Protein AF-A0A967GCZ3-F1 (afdb_monomer_lite)

Sequence (99 aa):
QPFHIDADAGAASHFGGLIASGLHTLSLASRLVQAAKPWGTNAMGSPGIEQLSWNRPVRPGDRIHVVIEIQAVQPSRSKPDRGVASLQFEIFNQADELV

pLDDT: mean 96.69, std 2.19, range [89.94, 98.69]

Foldseek 3Di:
DCLQPPFVVVCVDPNNGRFHDPVRVVVVQVVQCVVVCPPPPNDPDDPDDPDDDDPDTHDPPWDKDKDKDFPDWAQDPVDNSDTDTDIDIFMATPVRDTD

Radius of gyration: 16.91 Å; chains: 1; bounding box: 40×24×46 Å

Secondary structure (DSSP, 8-state):
-GGGT-HHHHHTSTTSS----HHHHHHHHHHHHHHH-TTTT--------S-----S---TT---EEEEEEEEEEE-SS-TT-EEEEEEEEEE-TTS-B-

Structure (mmCIF, N/CA/C/O backbone):
data_AF-A0A967GCZ3-F1
#
_entry.id   AF-A0A967GCZ3-F1
#
loop_
_atom_site.group_PDB
_atom_site.id
_atom_site.type_symbol
_atom_site.label_atom_id
_atom_site.label_alt_id
_atom_site.label_comp_id
_atom_site.label_asym_id
_atom_site.label_entity_id
_atom_site.label_seq_id
_atom_site.pdbx_PDB_ins_code
_atom_site.Cartn_x
_atom_site.Cartn_y
_atom_site.Cartn_z
_atom_site.occupancy
_atom_site.B_iso_or_equiv
_atom_site.auth_seq_id
_atom_site.auth_comp_id
_atom_site.auth_asym_id
_atom_site.auth_atom_id
_atom_site.pdbx_PDB_model_num
ATOM 1 N N . GLN A 1 1 ? 13.568 11.127 -2.604 1.00 90.06 1 GLN A N 1
ATOM 2 C CA . GLN A 1 1 ? 14.229 10.054 -3.376 1.00 90.06 1 GLN A CA 1
ATOM 3 C C . GLN A 1 1 ? 13.937 10.288 -4.857 1.00 90.06 1 GLN A C 1
ATOM 5 O O . GLN A 1 1 ? 12.762 10.267 -5.208 1.00 90.06 1 GLN A O 1
ATOM 10 N N . PRO A 1 2 ? 14.948 10.592 -5.695 1.00 96.31 2 PRO A N 1
ATOM 11 C CA . PRO A 1 2 ? 14.734 11.033 -7.083 1.00 96.31 2 PRO A CA 1
ATOM 12 C C . PRO A 1 2 ? 14.003 10.019 -7.976 1.00 96.31 2 PRO A C 1
ATOM 14 O O . PRO A 1 2 ? 13.161 10.410 -8.775 1.00 96.31 2 PRO A O 1
ATOM 17 N N . PHE A 1 3 ? 14.222 8.719 -7.758 1.00 96.94 3 PHE A N 1
ATOM 18 C CA . PHE A 1 3 ? 13.600 7.613 -8.507 1.00 96.94 3 PHE A CA 1
ATOM 19 C C . PHE A 1 3 ? 12.064 7.501 -8.381 1.00 96.94 3 PHE A C 1
ATOM 21 O O . PHE A 1 3 ? 11.460 6.607 -8.972 1.00 96.94 3 PHE A O 1
ATOM 28 N N . HIS A 1 4 ? 11.420 8.389 -7.619 1.00 98.06 4 HIS A N 1
ATOM 29 C CA . HIS A 1 4 ? 9.960 8.511 -7.558 1.00 98.06 4 HIS A CA 1
ATOM 30 C C . HIS A 1 4 ? 9.382 9.616 -8.448 1.00 98.06 4 HIS A C 1
ATOM 32 O O . HIS A 1 4 ? 8.175 9.627 -8.674 1.00 98.06 4 HIS A O 1
ATOM 38 N N . ILE A 1 5 ? 10.202 10.571 -8.893 1.00 97.50 5 ILE A N 1
ATOM 39 C CA . ILE A 1 5 ? 9.726 11.820 -9.512 1.00 97.50 5 ILE A CA 1
ATOM 40 C C . ILE A 1 5 ? 10.490 12.215 -10.781 1.00 97.50 5 ILE A C 1
ATOM 42 O O . ILE A 1 5 ? 10.044 13.108 -11.491 1.00 97.50 5 ILE A O 1
ATOM 46 N N . ASP A 1 6 ? 11.616 11.563 -11.066 1.00 98.06 6 ASP A N 1
ATOM 47 C CA . ASP A 1 6 ? 12.470 11.829 -12.221 1.00 98.06 6 ASP A CA 1
ATOM 48 C C . ASP A 1 6 ? 12.727 10.519 -12.982 1.00 98.06 6 ASP A C 1
ATOM 50 O O . ASP A 1 6 ? 13.156 9.517 -12.397 1.00 98.06 6 ASP A O 1
ATOM 54 N N . ALA A 1 7 ? 12.407 10.515 -14.278 1.00 97.19 7 ALA A N 1
ATOM 55 C CA . ALA A 1 7 ? 12.501 9.332 -15.125 1.00 97.19 7 ALA A CA 1
ATOM 56 C C . ALA A 1 7 ? 13.949 8.889 -15.368 1.00 97.19 7 ALA A C 1
ATOM 58 O O . ALA A 1 7 ? 14.229 7.690 -15.304 1.00 97.19 7 ALA A O 1
ATOM 59 N N . ASP A 1 8 ? 14.863 9.838 -15.568 1.00 98.19 8 ASP A N 1
ATOM 60 C CA . ASP A 1 8 ? 16.275 9.567 -15.830 1.00 98.19 8 ASP A CA 1
ATOM 61 C C . ASP A 1 8 ? 16.962 9.068 -14.555 1.00 98.19 8 ASP A C 1
ATOM 63 O O . ASP A 1 8 ? 17.685 8.069 -14.570 1.00 98.19 8 ASP A O 1
ATOM 67 N N . ALA A 1 9 ? 16.657 9.685 -13.410 1.00 97.75 9 ALA A N 1
ATOM 68 C CA . ALA A 1 9 ? 17.147 9.223 -12.116 1.00 97.75 9 ALA A CA 1
ATOM 69 C C . ALA A 1 9 ? 16.555 7.858 -11.721 1.00 97.75 9 ALA A C 1
ATOM 71 O O . ALA A 1 9 ? 17.233 7.053 -11.080 1.00 97.75 9 ALA A O 1
ATOM 72 N N . GLY A 1 10 ? 15.303 7.578 -12.098 1.00 97.94 10 GLY A N 1
ATOM 73 C CA . GLY A 1 10 ? 14.682 6.262 -11.952 1.00 97.94 10 GLY A CA 1
ATOM 74 C C . GLY A 1 10 ? 15.401 5.200 -12.781 1.00 97.94 10 GLY A C 1
ATOM 75 O O . GLY A 1 10 ? 15.775 4.156 -12.239 1.00 97.94 10 GLY A O 1
ATOM 76 N N . ALA A 1 11 ? 15.657 5.488 -14.060 1.00 97.81 11 ALA A N 1
ATOM 77 C CA . ALA A 1 11 ? 16.379 4.608 -14.978 1.00 97.81 11 ALA A CA 1
ATOM 78 C C . ALA A 1 11 ? 17.822 4.330 -14.524 1.00 97.81 11 ALA A C 1
ATOM 80 O O . ALA A 1 11 ? 18.278 3.193 -14.606 1.00 97.81 11 ALA A O 1
ATOM 81 N N . ALA A 1 12 ? 18.515 5.337 -13.986 1.00 98.06 12 ALA A N 1
ATOM 82 C CA . ALA A 1 12 ? 19.872 5.203 -13.453 1.00 98.06 12 ALA A CA 1
ATOM 83 C C . ALA A 1 12 ? 19.943 4.509 -12.076 1.00 98.06 12 ALA A C 1
ATOM 85 O O . ALA A 1 12 ? 21.033 4.212 -11.586 1.00 98.06 12 ALA A O 1
ATOM 86 N N . SER A 1 13 ? 18.805 4.270 -11.418 1.00 97.56 13 SER A N 1
ATOM 87 C CA . SER A 1 13 ? 18.752 3.603 -10.115 1.00 97.56 13 SER A CA 1
ATOM 88 C C . SER A 1 13 ? 18.709 2.077 -10.242 1.00 97.56 13 SER A C 1
ATOM 90 O O . SER A 1 13 ? 18.375 1.530 -11.289 1.00 97.56 13 SER A O 1
ATOM 92 N N . HIS A 1 14 ? 18.927 1.369 -9.129 1.00 96.88 14 HIS A N 1
ATOM 93 C CA . HIS A 1 14 ? 18.766 -0.092 -9.045 1.00 96.88 14 HIS A CA 1
ATOM 94 C C . HIS A 1 14 ? 17.355 -0.591 -9.409 1.00 96.88 14 HIS A C 1
ATOM 96 O O . HIS A 1 14 ? 17.164 -1.786 -9.619 1.00 96.88 14 HIS A O 1
ATOM 102 N N . PHE A 1 15 ? 16.359 0.299 -9.474 1.00 97.12 15 PHE A N 1
ATOM 103 C CA . PHE A 1 15 ? 15.006 -0.048 -9.898 1.00 97.12 15 PHE A CA 1
ATOM 104 C C . PHE A 1 15 ? 14.838 -0.074 -11.423 1.00 97.12 15 PHE A C 1
ATOM 106 O O . PHE A 1 15 ? 13.837 -0.614 -11.891 1.00 97.12 15 PHE A O 1
ATOM 113 N N . GLY A 1 16 ? 15.772 0.492 -12.198 1.00 97.62 16 GLY A N 1
ATOM 114 C CA . GLY A 1 16 ? 15.723 0.495 -13.665 1.00 97.62 16 GLY A CA 1
ATOM 115 C C . GLY A 1 16 ? 14.529 1.256 -14.258 1.00 97.62 16 GLY A C 1
ATOM 116 O O . GLY A 1 16 ? 14.089 0.950 -15.361 1.00 97.62 16 GLY A O 1
ATOM 117 N N . GLY A 1 17 ? 13.961 2.208 -13.517 1.00 97.69 17 GLY A N 1
ATOM 118 C CA . GLY A 1 17 ? 12.802 2.996 -13.926 1.00 97.69 17 GLY A CA 1
ATOM 119 C C . GLY A 1 17 ? 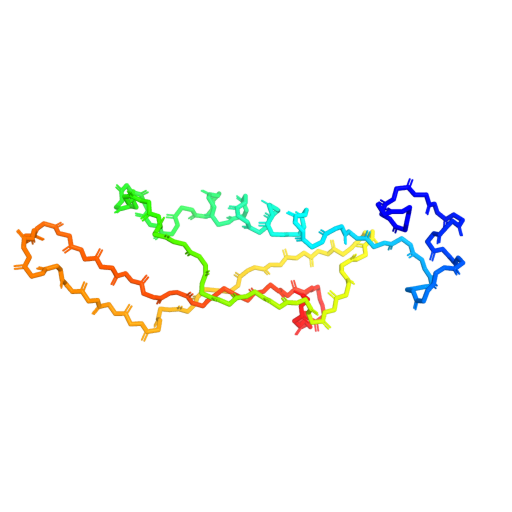12.109 3.681 -12.750 1.00 97.69 17 GLY A C 1
ATOM 120 O O . GLY A 1 17 ? 12.483 3.492 -11.591 1.00 97.69 17 GLY A O 1
ATOM 121 N N . LEU A 1 18 ? 11.087 4.485 -13.056 1.00 98.06 18 LEU A N 1
ATOM 122 C CA . LEU A 1 18 ? 10.239 5.124 -12.048 1.00 98.06 18 LEU A CA 1
ATOM 123 C C . LEU A 1 18 ? 9.466 4.089 -11.236 1.00 98.06 18 LEU A C 1
ATOM 125 O O . LEU A 1 18 ? 8.875 3.159 -11.789 1.00 98.06 18 LEU A O 1
ATOM 129 N N . ILE A 1 19 ? 9.401 4.316 -9.927 1.00 9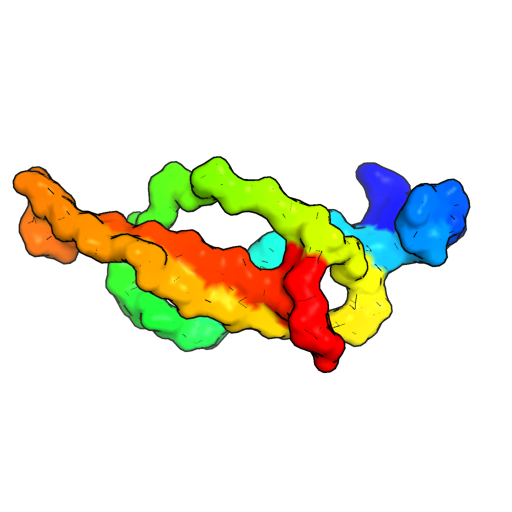8.44 19 ILE A N 1
ATOM 130 C CA . ILE A 1 19 ? 8.572 3.530 -9.012 1.00 98.44 19 ILE A CA 1
ATOM 131 C C . ILE A 1 19 ? 7.761 4.464 -8.118 1.00 98.44 19 ILE A C 1
ATOM 133 O O . ILE A 1 19 ? 8.220 5.554 -7.773 1.00 98.44 19 ILE A O 1
ATOM 137 N N . ALA A 1 20 ? 6.581 4.038 -7.683 1.00 98.06 20 ALA A N 1
ATOM 138 C CA . ALA A 1 20 ? 5.848 4.755 -6.649 1.00 98.06 20 ALA A CA 1
ATOM 139 C C . ALA A 1 20 ? 6.602 4.699 -5.308 1.00 98.06 20 ALA A C 1
ATOM 141 O O . ALA A 1 20 ? 7.283 3.724 -4.989 1.00 98.06 20 ALA A O 1
ATOM 142 N N . SER A 1 21 ? 6.465 5.749 -4.495 1.00 98.00 21 SER A N 1
ATOM 143 C CA . SER A 1 21 ? 6.863 5.681 -3.086 1.00 98.00 21 SER A CA 1
ATOM 144 C C . SER A 1 21 ? 6.004 4.649 -2.361 1.00 98.00 21 SER A C 1
ATOM 146 O O . SER A 1 21 ? 4.791 4.642 -2.552 1.00 98.00 21 SER A O 1
ATOM 148 N N . GLY A 1 22 ? 6.590 3.843 -1.472 1.00 97.50 22 GLY A N 1
ATOM 149 C CA . GLY A 1 22 ? 5.810 2.917 -0.642 1.00 97.50 22 GLY A CA 1
ATOM 150 C C . GLY A 1 22 ? 4.679 3.626 0.117 1.00 97.50 22 GLY A C 1
ATOM 151 O O . GLY A 1 22 ? 3.542 3.165 0.123 1.00 97.50 22 GLY A O 1
ATOM 152 N N . LEU A 1 23 ? 4.928 4.830 0.649 1.00 97.69 23 LEU A N 1
ATOM 153 C CA . LEU A 1 23 ? 3.887 5.631 1.309 1.00 97.69 23 LEU A CA 1
ATOM 154 C C . LEU A 1 23 ? 2.781 6.091 0.347 1.00 97.69 23 LEU A C 1
ATOM 156 O O . LEU A 1 23 ? 1.625 6.213 0.755 1.00 97.69 23 LEU A O 1
ATOM 160 N N . HIS A 1 24 ? 3.113 6.322 -0.925 1.00 97.62 24 HIS A N 1
ATOM 161 C CA . HIS A 1 24 ? 2.119 6.615 -1.957 1.00 97.62 24 HIS A CA 1
ATOM 162 C C . HIS A 1 24 ? 1.262 5.375 -2.248 1.00 97.62 24 HIS A C 1
ATOM 164 O O . HIS A 1 24 ? 0.037 5.484 -2.245 1.00 97.62 24 HIS A O 1
ATOM 170 N N . THR A 1 25 ? 1.878 4.196 -2.390 1.00 98.12 25 THR A N 1
ATOM 171 C CA . THR A 1 25 ? 1.169 2.914 -2.537 1.00 98.12 25 THR A CA 1
ATOM 172 C C . THR A 1 25 ? 0.242 2.644 -1.349 1.00 98.12 25 THR A C 1
ATOM 174 O O . THR A 1 25 ? -0.940 2.368 -1.544 1.00 98.12 25 THR A O 1
ATOM 177 N N . LEU A 1 26 ? 0.728 2.822 -0.115 1.00 97.81 26 LEU A N 1
ATOM 178 C CA . LEU A 1 26 ? -0.070 2.659 1.104 1.00 97.81 26 LEU A CA 1
ATOM 179 C C . LEU A 1 26 ? -1.238 3.654 1.172 1.00 97.81 26 LEU A C 1
ATOM 181 O O . LEU A 1 26 ? -2.350 3.285 1.547 1.00 97.81 26 LEU A O 1
ATOM 185 N N . SER A 1 27 ? -1.017 4.908 0.773 1.00 98.00 27 SER A N 1
ATOM 186 C CA . SER A 1 27 ? -2.079 5.924 0.726 1.00 98.00 27 SER A CA 1
ATOM 187 C C . SER A 1 27 ? -3.145 5.586 -0.319 1.00 98.00 27 SER A C 1
ATOM 189 O O . SER A 1 27 ? -4.339 5.763 -0.069 1.00 98.00 27 SER A O 1
ATOM 191 N N . LEU A 1 28 ? -2.733 5.058 -1.476 1.00 97.56 28 LEU A N 1
ATOM 192 C CA . LEU A 1 28 ? -3.652 4.607 -2.516 1.00 97.56 28 LEU A CA 1
ATOM 193 C C . LEU A 1 28 ? -4.465 3.389 -2.055 1.00 97.56 28 LEU A C 1
ATOM 195 O O . LEU A 1 28 ? -5.684 3.382 -2.228 1.00 97.56 28 LEU A O 1
ATOM 199 N N . ALA A 1 29 ? -3.827 2.411 -1.408 1.00 98.00 29 ALA A N 1
ATOM 200 C CA . ALA A 1 29 ? -4.508 1.266 -0.809 1.00 98.00 29 ALA A CA 1
ATOM 201 C C . ALA A 1 29 ? -5.517 1.706 0.261 1.00 98.00 29 ALA A C 1
ATOM 203 O O . ALA A 1 29 ? -6.678 1.310 0.207 1.00 98.00 29 ALA A O 1
ATOM 204 N N . SER A 1 30 ? -5.128 2.612 1.164 1.00 96.19 30 SER A N 1
ATOM 205 C CA . SER A 1 30 ? -6.037 3.196 2.158 1.00 96.19 30 SER A CA 1
ATOM 206 C C . SER A 1 30 ? -7.252 3.859 1.498 1.00 96.19 30 SER A C 1
ATOM 208 O O . SER A 1 30 ? -8.390 3.599 1.888 1.00 96.19 30 SER A O 1
ATOM 210 N N . ARG A 1 31 ? -7.054 4.629 0.417 1.00 97.00 31 ARG A N 1
ATOM 211 C CA . ARG A 1 31 ? -8.164 5.199 -0.364 1.00 97.00 31 ARG A CA 1
ATOM 212 C C . ARG A 1 31 ? -9.107 4.121 -0.917 1.00 97.00 31 ARG A C 1
ATOM 214 O O . ARG A 1 31 ? -10.320 4.321 -0.859 1.00 97.00 31 ARG A O 1
ATOM 221 N N . LEU A 1 32 ? -8.587 3.007 -1.441 1.00 97.44 32 LEU A N 1
ATOM 222 C CA . LEU A 1 32 ? -9.409 1.893 -1.942 1.00 97.44 32 LEU A CA 1
ATOM 223 C C . LEU A 1 32 ? -10.244 1.258 -0.822 1.00 97.44 32 LEU A C 1
ATOM 225 O O . LEU A 1 32 ? -11.447 1.065 -0.990 1.00 97.44 32 LEU A O 1
ATOM 229 N N . VAL A 1 33 ? -9.634 1.016 0.340 1.00 96.38 33 VAL A N 1
ATOM 230 C CA . VAL A 1 33 ? -10.317 0.467 1.523 1.00 96.38 33 VAL A CA 1
ATOM 231 C C . VAL A 1 33 ? -11.441 1.397 1.982 1.00 96.38 33 VAL A C 1
ATOM 233 O O . VAL A 1 33 ? -12.572 0.957 2.180 1.00 96.38 33 VAL A O 1
ATOM 236 N N . GLN A 1 34 ? -11.175 2.702 2.078 1.00 93.88 34 GLN A N 1
ATOM 237 C CA . GLN A 1 34 ? -12.185 3.685 2.480 1.00 93.88 34 GLN A CA 1
ATOM 238 C C . GLN A 1 34 ? -13.341 3.777 1.471 1.00 93.88 34 GLN A C 1
ATOM 240 O O . GLN A 1 34 ? -14.494 3.945 1.871 1.00 93.88 34 GLN A O 1
ATOM 245 N N . ALA A 1 35 ? -13.059 3.628 0.173 1.00 96.12 35 ALA A N 1
ATOM 246 C CA . ALA A 1 35 ? -14.085 3.595 -0.867 1.00 96.12 35 ALA A CA 1
ATOM 247 C C . ALA A 1 35 ? -14.965 2.335 -0.787 1.00 96.12 35 ALA A C 1
ATOM 249 O O . ALA A 1 35 ? -16.174 2.429 -0.999 1.00 96.12 35 ALA A O 1
ATOM 250 N N . ALA A 1 36 ? -14.381 1.185 -0.434 1.00 96.50 36 ALA A N 1
ATOM 251 C CA . ALA A 1 36 ? -15.100 -0.078 -0.256 1.00 96.50 36 ALA A CA 1
ATOM 252 C C . ALA A 1 36 ? -15.968 -0.117 1.018 1.00 96.50 36 ALA A C 1
ATOM 254 O O . ALA A 1 36 ? -16.872 -0.943 1.115 1.00 96.50 36 ALA A O 1
ATOM 255 N N . LYS A 1 37 ? -15.717 0.779 1.986 1.00 94.75 37 LYS A N 1
ATOM 256 C CA . LYS A 1 37 ? -16.446 0.888 3.265 1.00 94.75 37 LYS A CA 1
ATOM 257 C C . LYS A 1 37 ? -16.619 -0.455 4.012 1.00 94.75 37 LYS A C 1
ATOM 259 O O . LYS A 1 37 ? -17.704 -0.696 4.546 1.00 94.75 37 LYS A O 1
ATOM 264 N N . PRO A 1 38 ? -15.579 -1.307 4.131 1.00 93.69 38 PRO A N 1
ATOM 265 C CA . PRO A 1 38 ? -15.715 -2.645 4.719 1.00 93.69 38 PRO A CA 1
ATOM 266 C C . PRO A 1 38 ? -16.164 -2.619 6.188 1.00 93.69 38 PRO A C 1
ATOM 268 O O . PRO A 1 38 ? -16.747 -3.579 6.681 1.00 93.69 38 PRO A O 1
ATOM 271 N N . TRP A 1 39 ? -15.931 -1.504 6.887 1.00 91.38 39 TRP A N 1
ATOM 272 C CA . TRP A 1 39 ? -16.253 -1.342 8.307 1.00 91.38 39 TRP A CA 1
ATOM 273 C C . TRP A 1 39 ? -17.535 -0.538 8.565 1.00 91.38 39 TRP A C 1
ATOM 275 O O . TRP A 1 39 ? -17.920 -0.367 9.723 1.00 91.38 39 TRP A O 1
ATOM 285 N N . GLY A 1 40 ? -18.181 0.004 7.526 1.00 90.94 40 GLY A N 1
ATOM 286 C CA . GLY A 1 40 ? -19.313 0.922 7.681 1.00 90.94 40 GLY A CA 1
ATOM 287 C C . GLY A 1 40 ? -18.996 2.076 8.643 1.00 90.94 40 GLY A C 1
ATOM 288 O O . GLY A 1 40 ? -18.037 2.817 8.441 1.00 90.94 40 GLY A O 1
ATOM 289 N N . THR A 1 41 ? -19.794 2.211 9.704 1.00 89.94 41 THR A N 1
ATOM 290 C CA . THR A 1 41 ? -19.628 3.217 10.772 1.00 89.94 41 THR A CA 1
ATOM 291 C C . THR A 1 41 ? -18.923 2.680 12.023 1.00 89.94 41 THR A C 1
ATOM 293 O O . THR A 1 41 ? -18.838 3.389 13.021 1.00 89.94 41 THR A O 1
ATOM 296 N N . ASN A 1 42 ? -18.439 1.433 12.004 1.00 91.94 42 ASN A N 1
ATOM 297 C CA . ASN A 1 42 ? -17.920 0.750 13.196 1.00 91.94 42 ASN A CA 1
ATOM 298 C C . ASN A 1 42 ? -16.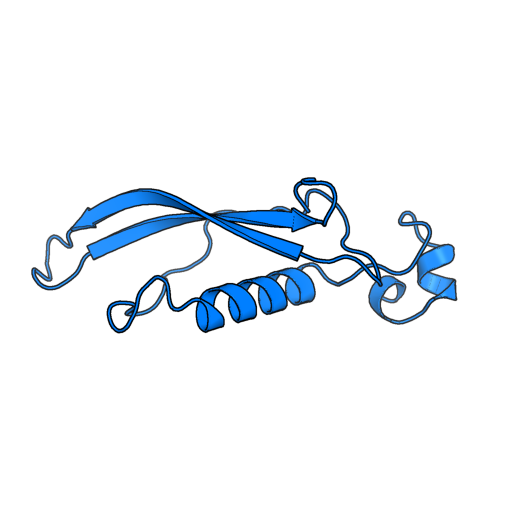436 1.041 13.473 1.00 91.94 42 ASN A C 1
ATOM 300 O O . ASN A 1 42 ? -15.935 0.731 14.552 1.00 91.94 42 ASN A O 1
ATOM 304 N N . ALA A 1 43 ? -15.711 1.620 12.512 1.00 91.31 43 ALA A N 1
ATOM 305 C CA . ALA A 1 43 ? -14.299 1.938 12.682 1.00 91.31 43 ALA A CA 1
ATOM 306 C C . ALA A 1 43 ? -14.109 3.114 13.657 1.00 91.31 43 ALA A C 1
ATOM 308 O O . ALA A 1 43 ? -14.550 4.229 13.392 1.00 91.31 43 ALA A O 1
ATOM 309 N N . MET A 1 44 ? -13.398 2.874 14.764 1.00 93.19 44 MET A N 1
ATOM 310 C CA . MET A 1 44 ? -13.103 3.885 15.796 1.00 93.19 44 MET A CA 1
ATOM 311 C C . MET A 1 44 ? -11.662 4.423 15.741 1.00 93.19 44 MET A C 1
ATOM 313 O O . MET A 1 44 ? -11.250 5.173 16.624 1.00 93.19 44 MET A O 1
ATOM 317 N N . GLY A 1 45 ? -10.898 4.028 14.720 1.00 90.62 45 GLY A N 1
ATOM 318 C CA . GLY A 1 45 ? -9.466 4.302 14.586 1.00 90.62 45 GLY A CA 1
ATOM 319 C C . GLY A 1 45 ? -8.601 3.067 14.850 1.00 90.62 45 GLY A C 1
ATOM 320 O O . GLY A 1 45 ? -9.021 2.134 15.531 1.00 90.62 45 GLY A O 1
ATOM 321 N N . SER A 1 46 ? -7.394 3.068 14.280 1.00 90.00 46 SER A N 1
ATOM 322 C CA . SER A 1 46 ? -6.380 2.031 14.504 1.00 90.00 46 SER A CA 1
ATOM 323 C C . SER A 1 46 ? -5.326 2.530 15.500 1.00 90.00 46 SER A C 1
ATOM 325 O O . SER A 1 46 ? -4.934 3.697 15.408 1.00 90.00 46 SER A O 1
ATOM 327 N N . PRO A 1 47 ? -4.834 1.683 16.423 1.00 90.75 47 PRO A N 1
ATOM 328 C CA . PRO A 1 47 ? -3.715 2.034 17.293 1.00 90.75 47 PRO A CA 1
ATOM 329 C C . PRO A 1 47 ? -2.370 2.113 16.551 1.00 90.75 47 PRO A C 1
ATOM 331 O O . PRO A 1 47 ? -1.437 2.715 17.077 1.00 90.75 47 PRO A O 1
ATOM 334 N N . GLY A 1 48 ? -2.249 1.531 15.352 1.00 94.00 48 GLY A N 1
ATOM 335 C CA . GLY A 1 48 ? -1.013 1.582 14.574 1.00 94.00 48 GLY A CA 1
ATOM 336 C C . GLY A 1 48 ? -0.901 0.508 13.495 1.00 94.00 48 GLY A C 1
ATOM 337 O O . GLY A 1 48 ? -1.876 -0.152 13.141 1.00 94.00 48 GLY A O 1
ATOM 338 N N . ILE A 1 49 ? 0.317 0.368 12.973 1.00 96.50 49 ILE A N 1
ATOM 339 C CA . ILE A 1 49 ? 0.746 -0.690 12.055 1.00 96.50 49 ILE A CA 1
ATOM 340 C C . ILE A 1 49 ? 1.885 -1.427 12.757 1.00 96.50 49 ILE A C 1
ATOM 342 O O . ILE A 1 49 ? 2.861 -0.792 13.153 1.00 96.50 49 ILE A O 1
ATOM 346 N N . GLU A 1 50 ? 1.754 -2.740 12.926 1.00 96.31 50 GLU A N 1
ATOM 347 C CA . GLU A 1 50 ? 2.780 -3.563 13.582 1.00 96.31 50 GLU A CA 1
ATOM 348 C C . GLU A 1 50 ? 3.960 -3.843 12.648 1.00 96.31 50 GLU A C 1
ATOM 350 O O . GLU A 1 50 ? 5.117 -3.665 13.025 1.00 96.31 50 GLU A O 1
ATOM 355 N N . GLN A 1 51 ? 3.663 -4.237 11.407 1.00 96.94 51 GLN A N 1
ATOM 356 C CA . GLN A 1 51 ? 4.651 -4.547 10.382 1.00 96.94 51 GLN A CA 1
ATOM 357 C C . GLN A 1 51 ? 4.232 -3.949 9.040 1.00 96.94 51 GLN A C 1
ATOM 359 O O . GLN A 1 51 ? 3.062 -3.970 8.665 1.00 96.94 51 GLN A O 1
ATOM 364 N N . LEU A 1 52 ? 5.218 -3.434 8.307 1.00 97.75 52 LEU A N 1
ATOM 365 C CA . LEU A 1 52 ? 5.067 -2.960 6.938 1.00 97.75 52 LEU A CA 1
ATOM 366 C C . LEU A 1 52 ? 6.247 -3.470 6.115 1.00 97.75 52 LEU A C 1
ATOM 368 O O . LEU A 1 52 ? 7.393 -3.427 6.563 1.00 97.75 52 LEU A O 1
ATOM 372 N N . SER A 1 53 ? 5.974 -3.988 4.924 1.00 97.81 53 SER A N 1
ATOM 373 C CA . SER A 1 53 ? 6.987 -4.523 4.015 1.00 97.81 53 SER A CA 1
ATOM 374 C C . SER A 1 53 ? 6.657 -4.111 2.586 1.00 97.81 53 SER A C 1
ATOM 376 O O . SER A 1 53 ? 5.490 -4.000 2.231 1.00 97.81 53 SER A O 1
ATOM 378 N N . TRP A 1 54 ? 7.699 -3.836 1.801 1.00 97.50 54 TRP A N 1
ATOM 379 C CA . TRP A 1 54 ? 7.600 -3.500 0.381 1.00 97.50 54 TRP A CA 1
ATOM 380 C C . TRP A 1 54 ? 8.193 -4.667 -0.396 1.00 97.50 54 TRP A C 1
ATOM 382 O O . TRP A 1 54 ? 9.415 -4.819 -0.459 1.00 97.50 54 TRP A O 1
ATOM 392 N N . ASN A 1 55 ? 7.331 -5.535 -0.910 1.00 97.69 55 ASN A N 1
ATOM 393 C CA . ASN A 1 55 ? 7.735 -6.784 -1.540 1.00 97.69 55 ASN A CA 1
ATOM 394 C C . ASN A 1 55 ? 8.184 -6.538 -2.978 1.00 97.69 55 ASN A C 1
ATOM 396 O O . ASN A 1 55 ? 9.182 -7.117 -3.417 1.00 97.69 55 ASN A O 1
ATOM 400 N N . ARG A 1 56 ? 7.474 -5.665 -3.702 1.00 98.06 56 ARG A N 1
ATOM 401 C CA . ARG A 1 56 ? 7.800 -5.279 -5.075 1.00 98.06 56 ARG A CA 1
ATOM 402 C C . ARG A 1 56 ? 7.469 -3.806 -5.329 1.00 98.06 56 ARG A C 1
ATOM 404 O O . ARG A 1 56 ? 6.481 -3.270 -4.842 1.00 98.06 56 ARG A O 1
ATOM 411 N N . PRO A 1 57 ? 8.276 -3.116 -6.142 1.00 97.81 57 PRO A N 1
ATOM 412 C CA . PRO A 1 57 ? 7.993 -1.734 -6.493 1.00 97.81 57 PRO A CA 1
ATOM 413 C C . PRO A 1 57 ? 6.788 -1.618 -7.440 1.00 97.81 57 PRO A C 1
ATOM 415 O O . PRO A 1 57 ? 6.840 -2.118 -8.562 1.00 97.81 57 PRO A O 1
ATOM 418 N N . VAL A 1 58 ? 5.768 -0.856 -7.044 1.00 98.50 58 VAL A N 1
ATOM 419 C CA . VAL A 1 58 ? 4.666 -0.447 -7.937 1.00 98.50 58 VAL A CA 1
ATOM 420 C C . VAL A 1 58 ? 5.181 0.526 -9.000 1.00 98.50 58 VAL A C 1
ATOM 422 O O . VAL A 1 58 ? 5.911 1.472 -8.682 1.00 98.50 58 VAL A O 1
ATOM 425 N N . ARG A 1 59 ? 4.801 0.314 -10.261 1.00 98.00 59 ARG A N 1
ATOM 426 C CA . ARG A 1 59 ? 5.242 1.093 -11.427 1.00 98.00 59 ARG A CA 1
ATOM 427 C C . ARG A 1 59 ? 4.124 1.935 -12.038 1.00 98.00 59 ARG A C 1
ATOM 429 O O . ARG A 1 59 ? 2.943 1.642 -11.849 1.00 98.00 59 ARG A O 1
ATOM 436 N N . PRO A 1 60 ? 4.472 2.984 -12.808 1.00 97.31 60 PRO A N 1
ATOM 437 C CA . PRO A 1 60 ? 3.501 3.671 -13.649 1.00 97.31 60 PRO A CA 1
ATOM 438 C C . PRO A 1 60 ? 2.735 2.683 -14.541 1.00 97.31 60 PRO A C 1
ATOM 440 O O . PRO A 1 60 ? 3.342 1.871 -15.234 1.00 97.31 60 PRO A O 1
ATOM 443 N N . GLY A 1 61 ? 1.404 2.772 -14.527 1.00 97.19 61 GLY A N 1
ATOM 444 C CA . GLY A 1 61 ? 0.520 1.888 -15.295 1.00 97.19 61 GLY A CA 1
ATOM 445 C C . GLY A 1 61 ? 0.033 0.646 -14.544 1.00 97.19 61 GLY A C 1
ATOM 446 O O . GLY A 1 61 ? -0.931 0.029 -15.003 1.00 97.19 61 GLY A O 1
ATOM 447 N N . ASP A 1 62 ? 0.616 0.315 -13.386 1.00 98.38 62 ASP A N 1
ATOM 448 C CA . ASP A 1 62 ? 0.106 -0.773 -12.553 1.00 98.38 62 ASP A CA 1
ATOM 449 C C . ASP A 1 62 ? -1.298 -0.458 -12.035 1.00 98.38 62 ASP A C 1
ATOM 451 O O . ASP A 1 62 ? -1.632 0.672 -11.658 1.00 98.38 62 ASP A O 1
ATOM 455 N N . ARG A 1 63 ? -2.126 -1.500 -11.984 1.00 98.00 63 ARG A N 1
ATOM 456 C CA . ARG A 1 63 ? -3.408 -1.480 -11.283 1.00 98.00 63 ARG A CA 1
ATOM 457 C C . ARG A 1 63 ? -3.239 -2.279 -10.010 1.00 98.00 63 ARG A C 1
ATOM 459 O O . ARG A 1 63 ? -2.788 -3.416 -10.076 1.00 98.00 63 ARG A O 1
ATOM 466 N N . ILE A 1 64 ? -3.640 -1.700 -8.885 1.00 98.06 64 ILE A N 1
ATOM 467 C CA . ILE A 1 64 ? -3.569 -2.386 -7.598 1.00 98.06 64 ILE A CA 1
ATOM 468 C C . ILE A 1 64 ? -4.954 -2.739 -7.066 1.00 98.06 64 ILE A C 1
ATOM 470 O O . ILE A 1 64 ? -5.923 -2.008 -7.291 1.00 98.06 64 ILE A O 1
ATOM 474 N N . HIS A 1 65 ? -5.024 -3.830 -6.315 1.00 98.44 65 HIS A N 1
ATOM 475 C CA . HIS A 1 65 ? -6.161 -4.178 -5.476 1.00 98.44 65 HIS A CA 1
ATOM 476 C C . HIS A 1 65 ? -5.678 -4.573 -4.078 1.00 98.44 65 HIS A C 1
ATOM 478 O O . HIS A 1 65 ? -4.489 -4.803 -3.867 1.00 98.44 65 HIS A O 1
ATOM 484 N N . VAL A 1 66 ? -6.596 -4.581 -3.110 1.00 98.56 66 VAL A N 1
ATOM 485 C CA . VAL A 1 66 ? -6.284 -4.836 -1.700 1.00 98.56 66 VAL A CA 1
ATOM 486 C C . VAL A 1 66 ? -7.094 -6.031 -1.223 1.00 98.56 66 VAL A C 1
ATOM 488 O O . VAL A 1 66 ? -8.315 -6.048 -1.388 1.00 98.56 66 VAL A O 1
ATOM 491 N N . VAL A 1 67 ? -6.420 -6.989 -0.601 1.00 98.25 67 VAL A N 1
ATOM 492 C CA . VAL A 1 67 ? -7.027 -8.083 0.155 1.00 98.25 67 VAL A CA 1
ATOM 493 C C . VAL A 1 67 ? -6.851 -7.780 1.639 1.00 98.25 67 VAL A C 1
ATOM 495 O O . VAL A 1 67 ? -5.796 -7.310 2.065 1.00 98.25 67 VAL A O 1
ATOM 498 N N . ILE A 1 68 ? -7.909 -7.997 2.420 1.00 97.94 68 ILE A N 1
ATOM 499 C CA . ILE A 1 68 ? -7.891 -7.787 3.867 1.00 97.94 68 ILE A CA 1
ATOM 500 C C . ILE A 1 68 ? -8.324 -9.079 4.543 1.00 97.94 68 ILE A C 1
ATOM 502 O O . ILE A 1 68 ? -9.444 -9.543 4.326 1.00 97.94 68 ILE A O 1
ATOM 506 N N . GLU A 1 69 ? -7.466 -9.614 5.400 1.00 98.06 69 GLU A N 1
ATOM 507 C CA . GLU A 1 69 ? -7.768 -10.767 6.239 1.00 98.06 69 GLU A CA 1
ATOM 508 C C . GLU A 1 69 ? -7.892 -10.341 7.707 1.00 98.06 69 GLU A C 1
ATOM 510 O O . GLU A 1 69 ? -7.059 -9.596 8.229 1.00 98.06 69 GLU A O 1
ATOM 515 N N . ILE A 1 70 ? -8.942 -10.809 8.388 1.00 97.00 70 ILE A N 1
ATOM 516 C CA . ILE A 1 70 ? -9.107 -10.620 9.833 1.00 97.00 70 ILE A CA 1
ATOM 517 C C . ILE A 1 70 ? -8.339 -11.737 10.537 1.00 97.00 70 ILE A C 1
ATOM 519 O O . ILE A 1 70 ? -8.787 -12.879 10.564 1.00 97.00 70 ILE A O 1
ATOM 523 N N . GLN A 1 71 ? -7.210 -11.386 11.143 1.00 98.12 71 GLN A N 1
ATOM 524 C CA . GLN A 1 71 ? -6.333 -12.329 11.837 1.00 98.12 71 GLN A CA 1
ATOM 525 C C . GLN A 1 71 ? -6.859 -12.673 13.235 1.00 98.12 71 GLN A C 1
ATOM 527 O O . GLN A 1 71 ? -6.793 -13.814 13.684 1.00 98.12 71 GLN A O 1
ATOM 532 N N . ALA A 1 72 ? -7.392 -11.677 13.944 1.00 97.50 72 ALA A N 1
ATOM 533 C CA . ALA A 1 72 ? -7.936 -11.855 15.284 1.00 97.50 72 ALA A CA 1
ATOM 534 C C . ALA A 1 72 ? -8.944 -10.757 15.623 1.00 97.50 72 ALA A C 1
ATOM 536 O O . ALA A 1 72 ? -8.863 -9.641 15.112 1.00 97.50 72 ALA A O 1
ATOM 537 N N . VAL A 1 73 ? -9.862 -11.058 16.542 1.00 96.56 73 VAL A N 1
ATOM 538 C CA . VAL A 1 73 ? -10.767 -10.075 17.146 1.00 96.56 73 VAL A CA 1
ATOM 539 C C . VAL A 1 73 ? -10.721 -10.241 18.656 1.00 96.56 73 VAL A C 1
ATOM 541 O O . VAL A 1 73 ? -11.0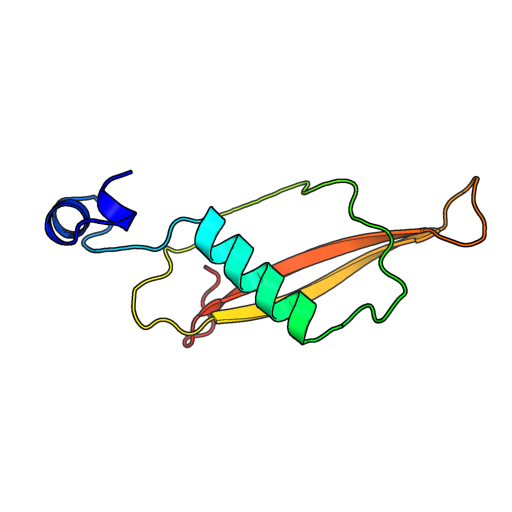17 -11.311 19.184 1.00 96.56 73 VAL A O 1
ATOM 544 N N . GLN A 1 74 ? -10.370 -9.169 19.355 1.00 96.94 74 GLN A N 1
ATOM 545 C CA . GLN A 1 74 ? -10.267 -9.141 20.805 1.00 96.94 74 GLN A CA 1
ATOM 546 C C . GLN A 1 74 ? -11.239 -8.105 21.389 1.00 96.94 74 GLN A C 1
ATOM 548 O O . GLN A 1 74 ? -11.018 -6.899 21.241 1.00 96.94 74 GLN A O 1
ATOM 553 N N . PRO A 1 75 ? -12.310 -8.534 22.081 1.00 97.00 75 PRO A N 1
ATOM 554 C CA . PRO A 1 75 ? -13.184 -7.626 22.818 1.00 97.00 75 PRO A CA 1
ATOM 555 C C . PRO A 1 75 ? -12.415 -6.846 23.891 1.00 97.00 75 PRO A C 1
ATOM 557 O O . PRO A 1 75 ? -11.501 -7.373 24.533 1.00 97.00 75 PRO A O 1
ATOM 560 N N . SER A 1 76 ? -12.789 -5.587 24.121 1.00 96.44 76 SER A N 1
ATOM 561 C CA . SER A 1 76 ? -12.181 -4.801 25.191 1.00 96.44 76 SER A CA 1
ATOM 562 C C . SER A 1 76 ? -12.617 -5.322 26.559 1.00 96.44 76 SER A C 1
ATOM 564 O O . SER A 1 76 ? -13.796 -5.549 26.819 1.00 96.44 76 SER A O 1
ATOM 566 N N . ARG A 1 77 ? -11.652 -5.448 27.476 1.00 96.56 77 ARG A N 1
ATOM 567 C CA . ARG A 1 77 ? -11.915 -5.846 28.868 1.00 96.56 77 ARG A CA 1
ATOM 568 C C . ARG A 1 77 ? -12.566 -4.739 29.700 1.00 96.56 77 ARG A C 1
ATOM 570 O O . ARG A 1 77 ? -13.182 -5.040 30.714 1.00 96.56 77 ARG A O 1
ATOM 577 N N . SER A 1 78 ? -12.390 -3.474 29.313 1.00 97.38 78 SER A N 1
ATOM 578 C CA . SER A 1 78 ? -12.857 -2.306 30.074 1.00 97.38 78 SER A CA 1
ATOM 579 C C . SER A 1 78 ? -13.994 -1.538 29.400 1.00 97.38 78 SER A C 1
ATOM 581 O O . SER A 1 78 ? -14.661 -0.751 30.065 1.00 97.38 78 SER A O 1
ATOM 583 N N . LYS A 1 79 ? -14.223 -1.745 28.097 1.00 96.31 79 LYS A N 1
ATOM 584 C CA . LYS A 1 79 ? -15.247 -1.045 27.309 1.00 96.31 79 LYS A CA 1
ATOM 585 C C . LYS A 1 79 ? -16.109 -2.061 26.544 1.00 96.31 79 LYS A C 1
ATOM 587 O O . LYS A 1 79 ? -15.712 -2.480 25.463 1.00 96.31 79 LYS A O 1
ATOM 592 N N . PRO A 1 80 ? -17.275 -2.472 27.073 1.00 95.31 80 PRO A N 1
ATOM 593 C CA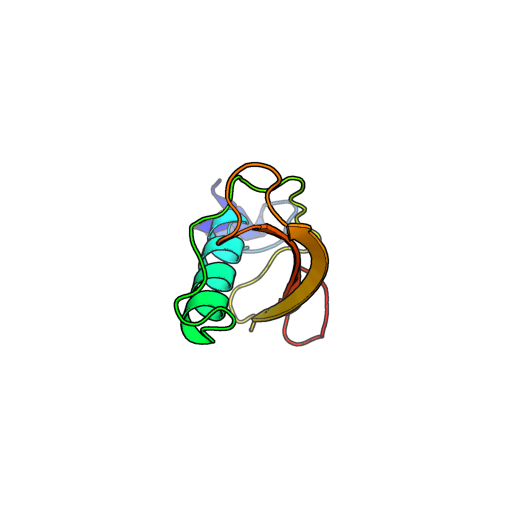 . PRO A 1 80 ? -18.060 -3.574 26.504 1.00 95.31 80 PRO A CA 1
ATOM 594 C C . PRO A 1 80 ? -18.654 -3.282 25.115 1.00 95.31 80 PRO A C 1
ATOM 596 O O . PRO A 1 80 ? -19.154 -4.192 24.466 1.00 95.31 80 PRO A O 1
ATOM 599 N N . ASP A 1 81 ? -18.601 -2.032 24.651 1.00 94.94 81 ASP A N 1
ATOM 600 C CA . ASP A 1 81 ? -19.122 -1.584 23.359 1.00 94.94 81 ASP A CA 1
ATOM 601 C C . ASP A 1 81 ? -18.131 -1.742 22.190 1.00 94.94 81 ASP A C 1
ATOM 603 O O . ASP A 1 81 ? -18.485 -1.435 21.054 1.00 94.94 81 ASP A O 1
ATOM 607 N N . ARG A 1 82 ? -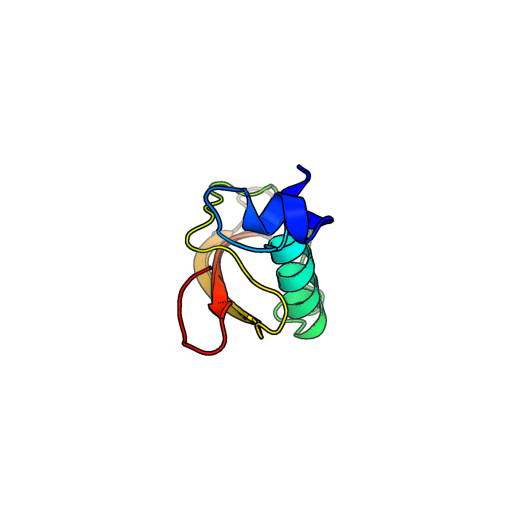16.881 -2.170 22.438 1.00 95.25 82 ARG A N 1
ATOM 608 C CA . ARG A 1 82 ? -15.830 -2.204 21.406 1.00 95.25 82 ARG A CA 1
ATOM 609 C C . ARG A 1 82 ? -14.765 -3.277 21.627 1.00 95.25 82 ARG A C 1
ATOM 611 O O . ARG A 1 82 ? -14.637 -3.866 22.698 1.00 95.25 82 ARG A O 1
ATOM 618 N N . GLY A 1 83 ? -13.933 -3.468 20.610 1.00 96.00 83 GLY A N 1
ATOM 619 C CA . GLY A 1 83 ? -12.757 -4.335 20.639 1.00 96.00 83 GLY A CA 1
ATOM 620 C C . GLY A 1 83 ? -11.687 -3.864 19.659 1.00 96.00 83 GLY A C 1
ATOM 621 O O . GLY A 1 83 ? -11.794 -2.778 19.090 1.00 96.00 83 GLY A O 1
ATOM 622 N N . VAL A 1 84 ? -10.660 -4.688 19.475 1.00 96.06 84 VAL A N 1
ATOM 623 C CA . VAL A 1 84 ? -9.600 -4.496 18.481 1.00 96.06 84 VAL A CA 1
ATOM 624 C C . VAL A 1 84 ? -9.623 -5.678 17.520 1.00 96.06 84 VAL A C 1
ATOM 626 O O . VAL A 1 84 ? -9.678 -6.824 17.959 1.00 96.06 84 VAL A O 1
ATOM 629 N N . ALA A 1 85 ? -9.599 -5.396 16.219 1.00 96.19 85 ALA A N 1
ATOM 630 C CA . ALA A 1 85 ? -9.387 -6.402 15.188 1.00 96.19 85 ALA A CA 1
ATOM 631 C C . ALA A 1 85 ? -7.965 -6.261 14.636 1.00 96.19 85 ALA A C 1
ATOM 633 O O . ALA A 1 85 ? -7.576 -5.166 14.224 1.00 96.19 85 ALA A O 1
ATOM 634 N N . SER A 1 86 ? -7.212 -7.356 14.624 1.00 97.12 86 SER A N 1
ATOM 635 C CA . SER A 1 86 ? -5.932 -7.444 13.923 1.00 97.12 86 SER A CA 1
ATOM 636 C C . SER A 1 86 ? -6.215 -7.791 12.470 1.00 97.12 86 SER A C 1
ATOM 638 O O . SER A 1 86 ? -6.893 -8.779 12.186 1.00 97.12 86 SER A O 1
ATOM 640 N N . LEU A 1 87 ? -5.728 -6.957 11.558 1.00 97.00 87 LEU A N 1
ATOM 641 C CA . LEU A 1 87 ? -6.006 -7.054 10.132 1.00 97.00 87 LEU A CA 1
ATOM 642 C C . LEU A 1 87 ? -4.691 -7.179 9.369 1.00 97.00 87 LEU A C 1
ATOM 644 O O . LEU A 1 87 ? -3.779 -6.380 9.589 1.00 97.00 87 LEU A O 1
ATOM 648 N N . GLN A 1 88 ? -4.620 -8.130 8.446 1.00 98.12 88 GLN A N 1
ATOM 649 C CA . GLN A 1 88 ? -3.547 -8.207 7.465 1.00 98.12 88 GLN A CA 1
ATOM 650 C C . GLN A 1 88 ? -4.034 -7.590 6.161 1.00 98.12 88 GLN A C 1
ATOM 652 O O . GLN A 1 88 ? -5.063 -7.992 5.623 1.00 98.12 88 GLN A O 1
ATOM 657 N N . PHE A 1 89 ? -3.298 -6.593 5.681 1.00 98.25 89 PHE A N 1
ATOM 658 C CA . PHE A 1 89 ? -3.544 -5.953 4.397 1.00 98.25 89 PHE A CA 1
ATOM 659 C C . PHE A 1 89 ? -2.480 -6.417 3.415 1.00 98.25 89 PHE A C 1
ATOM 661 O O . PHE A 1 89 ? -1.290 -6.249 3.673 1.00 98.25 89 PHE A O 1
ATOM 668 N N . GLU A 1 90 ? -2.918 -6.938 2.279 1.00 98.56 90 GLU A N 1
ATOM 669 C CA . GLU A 1 90 ? -2.049 -7.318 1.174 1.00 98.56 90 GLU A CA 1
ATOM 670 C C . GLU A 1 90 ? -2.456 -6.546 -0.075 1.00 98.56 90 GLU A C 1
ATOM 672 O O . GLU A 1 90 ? -3.641 -6.418 -0.392 1.00 98.56 90 GLU A O 1
ATOM 677 N N . ILE A 1 91 ? -1.466 -5.974 -0.757 1.00 98.69 91 ILE A N 1
ATOM 678 C CA . ILE A 1 91 ? -1.666 -5.163 -1.955 1.00 98.69 91 ILE A CA 1
ATOM 679 C C . ILE A 1 91 ? -1.072 -5.937 -3.122 1.00 98.69 91 ILE A C 1
ATOM 681 O O . ILE A 1 91 ? 0.094 -6.321 -3.087 1.00 98.69 91 ILE A O 1
ATOM 685 N N . PHE A 1 92 ? -1.870 -6.141 -4.160 1.00 98.69 92 PHE A N 1
ATOM 686 C CA . PHE A 1 92 ? -1.477 -6.915 -5.330 1.00 98.69 92 PHE A CA 1
ATOM 687 C C . PHE A 1 92 ? -1.569 -6.065 -6.588 1.00 98.69 92 PHE A C 1
ATOM 689 O O . PHE A 1 92 ? -2.466 -5.224 -6.700 1.00 98.69 92 PHE A O 1
ATOM 696 N N . ASN A 1 93 ? -0.667 -6.292 -7.543 1.00 98.50 93 ASN A N 1
ATOM 697 C CA . ASN A 1 93 ? -0.769 -5.714 -8.883 1.00 98.50 93 ASN A CA 1
ATOM 698 C C . ASN A 1 93 ? -1.730 -6.523 -9.786 1.00 98.50 93 ASN A C 1
ATOM 700 O O . ASN A 1 93 ? -2.357 -7.492 -9.366 1.00 98.50 93 ASN A O 1
ATOM 704 N N . GLN A 1 94 ? -1.844 -6.134 -11.058 1.00 98.38 94 GLN A N 1
ATOM 705 C CA . GLN A 1 94 ? -2.678 -6.806 -12.064 1.00 98.38 94 GLN A CA 1
ATOM 706 C C . GLN A 1 94 ? -2.260 -8.244 -12.413 1.00 98.38 94 GLN A C 1
ATOM 708 O O . GLN A 1 94 ? -2.978 -8.902 -13.161 1.00 98.38 94 GLN A O 1
ATOM 713 N N . ALA A 1 95 ? -1.086 -8.683 -11.964 1.00 98.19 95 ALA A N 1
ATOM 714 C CA . ALA A 1 95 ? -0.553 -10.024 -12.170 1.00 98.19 95 ALA A CA 1
ATOM 715 C C . ALA A 1 95 ? -0.617 -10.869 -10.883 1.00 98.19 95 ALA A C 1
ATOM 717 O O . ALA A 1 95 ? 0.041 -11.903 -10.807 1.00 98.19 95 ALA A O 1
ATOM 718 N N . ASP A 1 96 ? -1.384 -10.417 -9.883 1.00 98.06 96 ASP A N 1
ATOM 719 C CA . ASP A 1 96 ? -1.525 -11.048 -8.566 1.00 98.06 96 ASP A CA 1
ATOM 720 C C . ASP A 1 96 ? -0.191 -11.205 -7.816 1.00 98.06 96 ASP A C 1
ATOM 722 O O . ASP A 1 96 ? -0.001 -12.101 -6.992 1.00 98.06 96 ASP A O 1
ATOM 726 N N . GLU A 1 97 ? 0.755 -10.295 -8.062 1.00 98.44 97 GLU A N 1
ATOM 727 C CA . GLU A 1 97 ? 2.003 -10.236 -7.312 1.00 98.44 97 GLU A CA 1
ATOM 728 C C . GLU A 1 97 ? 1.868 -9.287 -6.123 1.00 98.44 97 GLU A C 1
ATOM 730 O O . GLU A 1 97 ? 1.444 -8.141 -6.286 1.00 98.44 97 GLU A O 1
ATOM 735 N N . LEU A 1 98 ? 2.286 -9.745 -4.940 1.00 98.50 98 LEU A N 1
ATOM 736 C CA . LEU A 1 98 ? 2.361 -8.915 -3.737 1.00 98.50 98 LEU A CA 1
ATOM 737 C C . LEU A 1 98 ? 3.404 -7.800 -3.933 1.00 98.50 98 LEU A C 1
ATOM 739 O O . LEU A 1 98 ? 4.578 -8.101 -4.215 1.00 98.50 98 LEU A O 1
ATOM 743 N N . VAL A 1 99 ? 2.963 -6.546 -3.780 1.00 97.81 99 VAL A N 1
ATOM 744 C CA . VAL A 1 99 ? 3.750 -5.313 -3.968 1.00 97.81 99 VAL A CA 1
ATOM 745 C C . VAL A 1 99 ? 4.031 -4.586 -2.659 1.00 97.81 99 VAL A C 1
ATOM 747 O O . VAL A 1 99 ? 3.084 -4.298 -1.901 1.00 97.81 99 VAL A O 1
#